Protein AF-A0A6B3I863-F1 (afdb_monomer_lite)

pLDDT: mean 88.34, std 9.1, range [55.81, 98.06]

Sequence (73 aa):
MVTPPRLVPLLEQFDFARERLTGRLAGPLMDSGNGVGIGVTPLGDDEYFWEPVPGCWSVRRREAGPGPRATVL

Structure (mmCIF, N/CA/C/O backbone):
data_AF-A0A6B3I863-F1
#
_entry.id   AF-A0A6B3I863-F1
#
loop_
_atom_site.group_PDB
_atom_site.id
_atom_site.type_symbol
_atom_site.label_atom_id
_atom_site.label_alt_id
_atom_site.label_comp_id
_atom_site.label_asym_id
_atom_site.label_entity_id
_atom_site.label_seq_id
_atom_site.pdbx_PDB_ins_code
_atom_site.Cartn_x
_atom_site.Cartn_y
_atom_site.Cartn_z
_atom_site.occupancy
_atom_site.B_iso_or_equiv
_atom_site.auth_seq_id
_atom_site.auth_comp_id
_atom_site.auth_asym_id
_atom_site.auth_atom_id
_atom_site.pdbx_PDB_model_num
ATOM 1 N N . MET A 1 1 ? -26.012 0.608 11.238 1.00 75.06 1 MET A N 1
ATOM 2 C CA . MET A 1 1 ? -25.529 -0.248 12.345 1.00 75.06 1 MET A CA 1
ATOM 3 C C . MET A 1 1 ? -24.447 0.510 13.087 1.00 75.06 1 MET A C 1
ATOM 5 O O . MET A 1 1 ? -23.655 1.166 12.428 1.00 75.06 1 MET A O 1
ATOM 9 N N . VAL A 1 2 ? -24.430 0.450 14.417 1.00 92.94 2 VAL A N 1
ATOM 10 C CA . VAL A 1 2 ? -23.344 1.024 15.228 1.00 92.94 2 VAL A CA 1
ATOM 11 C C . VAL A 1 2 ? -22.150 0.070 15.206 1.00 92.94 2 VAL A C 1
ATOM 13 O O . VAL A 1 2 ? -22.322 -1.130 15.418 1.00 92.94 2 VAL A O 1
ATOM 16 N N . THR A 1 3 ? -20.952 0.595 14.944 1.00 95.00 3 THR A N 1
ATOM 17 C CA . THR A 1 3 ? -19.698 -0.162 15.034 1.00 95.00 3 THR A CA 1
ATOM 18 C C . THR A 1 3 ? -19.479 -0.611 16.481 1.00 95.00 3 THR A C 1
ATOM 20 O O . THR A 1 3 ? -19.496 0.234 17.378 1.00 95.00 3 THR A O 1
ATOM 23 N N . PRO A 1 4 ? -19.266 -1.912 16.753 1.00 97.88 4 PRO A N 1
ATOM 24 C CA . PRO A 1 4 ? -18.950 -2.374 18.100 1.00 97.88 4 PRO A CA 1
ATOM 25 C C . PRO A 1 4 ? -17.709 -1.648 18.646 1.00 97.88 4 PRO A C 1
ATOM 27 O O . PRO A 1 4 ? -16.716 -1.580 17.922 1.00 97.88 4 PRO A O 1
ATOM 30 N N . PRO A 1 5 ? -17.690 -1.181 19.910 1.00 97.69 5 PRO A N 1
ATOM 31 C CA . PRO A 1 5 ? -16.552 -0.431 20.454 1.00 97.69 5 PRO A CA 1
ATOM 32 C C . PRO A 1 5 ? -15.206 -1.154 20.310 1.00 97.69 5 PRO A C 1
ATOM 34 O O . PRO A 1 5 ? -14.198 -0.542 19.983 1.00 97.69 5 PRO A O 1
ATOM 37 N N . ARG A 1 6 ? -15.200 -2.486 20.449 1.00 97.50 6 ARG A N 1
ATOM 38 C CA . ARG A 1 6 ? -14.003 -3.325 20.253 1.00 97.50 6 ARG A CA 1
ATOM 39 C C . ARG A 1 6 ? -13.443 -3.320 18.825 1.00 97.50 6 ARG A C 1
ATOM 41 O O . ARG A 1 6 ? -12.301 -3.707 18.626 1.00 97.50 6 ARG A O 1
ATOM 48 N N . LEU A 1 7 ? -14.264 -2.972 17.835 1.00 97.81 7 LEU A N 1
ATOM 49 C CA . LEU A 1 7 ? -13.889 -2.975 16.422 1.00 97.81 7 LEU A CA 1
ATOM 50 C C . LEU A 1 7 ? -13.291 -1.631 15.990 1.00 97.81 7 LEU A C 1
ATOM 52 O O . LEU A 1 7 ? -12.514 -1.605 15.046 1.00 97.81 7 LEU A O 1
ATOM 56 N N . VAL A 1 8 ? -13.611 -0.545 16.699 1.00 97.38 8 VAL A N 1
ATOM 57 C CA . VAL A 1 8 ? -13.106 0.807 16.415 1.00 97.38 8 VAL A CA 1
ATOM 58 C C . VAL A 1 8 ? -11.577 0.847 16.267 1.00 97.38 8 VAL A C 1
ATOM 60 O O . VAL A 1 8 ? -11.129 1.198 15.178 1.00 97.38 8 VAL A O 1
ATOM 63 N N . PRO A 1 9 ? -10.763 0.393 17.245 1.00 97.69 9 PRO A N 1
ATOM 64 C CA . PRO A 1 9 ? -9.306 0.480 17.113 1.00 97.69 9 PRO A CA 1
ATOM 65 C C . PRO A 1 9 ? -8.750 -0.380 15.969 1.00 97.69 9 PRO A C 1
ATOM 67 O O . PRO A 1 9 ? -7.723 -0.049 15.386 1.00 97.69 9 PRO A O 1
ATOM 70 N N . LEU A 1 10 ? -9.425 -1.479 15.617 1.00 98.06 10 LEU A N 1
ATOM 71 C CA . LEU A 1 10 ? -8.994 -2.346 14.517 1.00 98.06 10 LEU A CA 1
ATOM 72 C C . LEU A 1 10 ? -9.255 -1.699 13.155 1.00 98.06 10 LEU A C 1
ATOM 74 O O . LEU A 1 10 ? -8.458 -1.861 12.234 1.00 98.06 10 LEU A O 1
ATOM 78 N N . LEU A 1 11 ? -10.366 -0.972 13.027 1.00 97.62 11 LEU A N 1
ATOM 79 C CA . LEU A 1 11 ? -10.675 -0.212 11.819 1.00 97.62 11 LEU A CA 1
ATOM 80 C C . LEU A 1 11 ? -9.732 0.978 11.669 1.00 97.62 11 LEU A C 1
ATOM 82 O O . LEU A 1 11 ? -9.195 1.169 10.589 1.00 97.62 11 LEU A O 1
ATOM 86 N N . GLU A 1 12 ? -9.439 1.693 12.755 1.00 96.38 12 GLU A N 1
ATOM 87 C CA . GLU A 1 12 ? -8.453 2.782 12.746 1.00 96.38 12 GLU A CA 1
ATOM 88 C C . GLU A 1 12 ? -7.070 2.287 12.299 1.00 96.38 12 GLU A C 1
ATOM 90 O O . GLU A 1 12 ? -6.424 2.902 11.451 1.00 96.38 12 GLU A O 1
ATOM 95 N N . GLN A 1 13 ? -6.629 1.132 12.808 1.00 96.12 13 GLN A N 1
ATOM 96 C CA . GLN A 1 13 ? -5.379 0.501 12.375 1.00 96.12 13 GLN A CA 1
ATOM 97 C C . GLN A 1 13 ? -5.416 0.072 10.906 1.00 96.12 13 GLN A C 1
ATOM 99 O O . GLN A 1 13 ? -4.425 0.238 10.189 1.00 96.12 13 GLN A O 1
ATOM 104 N N . PHE A 1 14 ? -6.539 -0.493 10.460 1.00 96.81 14 PHE A N 1
ATOM 105 C CA . PHE A 1 14 ? -6.717 -0.890 9.070 1.00 96.81 14 PHE A CA 1
ATOM 106 C C . PHE A 1 14 ? -6.657 0.319 8.139 1.00 96.81 14 PHE A C 1
ATOM 108 O O . PHE A 1 14 ? -5.920 0.276 7.155 1.00 96.81 14 PHE A O 1
ATOM 115 N N . ASP A 1 15 ? -7.377 1.391 8.458 1.00 95.50 15 ASP A N 1
ATOM 116 C CA . ASP A 1 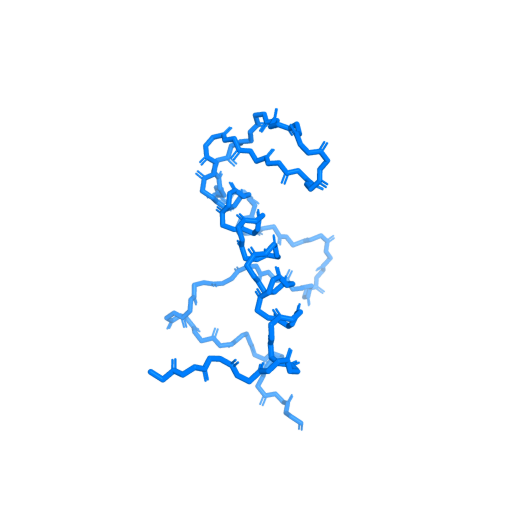15 ? -7.410 2.611 7.658 1.00 95.50 15 ASP A CA 1
ATOM 117 C C . ASP A 1 15 ? -6.019 3.249 7.602 1.00 95.50 15 ASP A C 1
ATOM 119 O O . ASP A 1 15 ? -5.517 3.508 6.507 1.00 95.50 15 ASP A O 1
ATOM 123 N N . PHE A 1 16 ? -5.331 3.351 8.745 1.00 94.06 16 PHE A N 1
ATOM 124 C CA . PHE A 1 16 ? -3.951 3.837 8.814 1.00 94.06 16 PHE A CA 1
ATOM 125 C C . PHE A 1 16 ? -2.994 3.032 7.922 1.00 94.06 16 PHE A C 1
ATOM 127 O O . PHE A 1 16 ? -2.210 3.596 7.157 1.00 94.06 16 PHE A O 1
ATOM 134 N N . ALA A 1 17 ? -3.037 1.699 7.998 1.00 94.56 17 ALA A N 1
ATOM 135 C CA . ALA A 1 17 ? -2.154 0.849 7.205 1.00 94.56 17 ALA A CA 1
ATOM 136 C C . ALA A 1 17 ? -2.509 0.884 5.710 1.00 94.56 17 ALA A C 1
ATOM 138 O O . ALA A 1 17 ? -1.622 0.943 4.851 1.00 94.56 17 ALA A O 1
ATOM 139 N N . ARG A 1 18 ? -3.808 0.856 5.396 1.00 94.88 18 ARG A N 1
ATOM 140 C CA . ARG A 1 18 ? -4.320 0.862 4.028 1.00 94.88 18 ARG A CA 1
ATOM 141 C C . ARG A 1 18 ? -3.965 2.160 3.324 1.00 94.88 18 ARG A C 1
ATOM 143 O O . ARG A 1 18 ? -3.452 2.088 2.211 1.00 94.88 18 ARG A O 1
ATOM 150 N N . GLU A 1 19 ? -4.223 3.306 3.949 1.00 93.69 19 GLU A N 1
ATOM 151 C CA . GLU A 1 19 ? -3.960 4.625 3.369 1.00 93.69 19 GLU A CA 1
ATOM 152 C C . GLU A 1 19 ? -2.498 4.735 2.930 1.00 93.69 19 GLU A C 1
ATOM 154 O O . GLU A 1 19 ? -2.213 5.015 1.762 1.00 93.69 19 GLU A O 1
ATOM 159 N N . ARG A 1 20 ? -1.574 4.365 3.823 1.00 9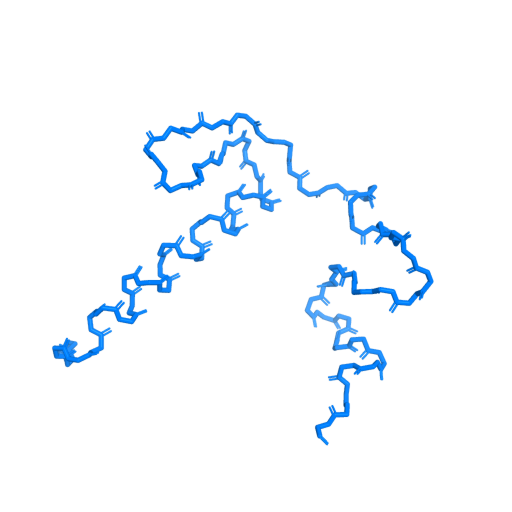4.19 20 ARG A N 1
ATOM 160 C CA . ARG A 1 20 ? -0.131 4.352 3.556 1.00 94.19 20 ARG A CA 1
ATOM 161 C C . ARG A 1 20 ? 0.256 3.439 2.405 1.00 94.19 20 ARG A C 1
ATOM 163 O O . ARG A 1 20 ? 1.030 3.843 1.538 1.00 94.19 20 ARG A O 1
ATOM 170 N N . LEU A 1 21 ? -0.266 2.212 2.394 1.00 93.50 21 LEU A N 1
ATOM 171 C CA . LEU A 1 21 ? 0.006 1.263 1.319 1.00 93.50 21 LEU A CA 1
ATOM 172 C C . LEU A 1 21 ? -0.493 1.819 -0.017 1.00 93.50 21 LEU A C 1
ATOM 174 O O . LEU A 1 21 ? 0.249 1.830 -0.994 1.00 93.50 21 LEU A O 1
ATOM 178 N N . THR A 1 22 ? -1.727 2.319 -0.063 1.00 93.00 22 THR A N 1
ATOM 179 C CA . THR A 1 22 ? -2.296 2.859 -1.301 1.00 93.00 22 THR A CA 1
ATOM 180 C C . THR A 1 22 ? -1.556 4.101 -1.784 1.00 93.00 22 THR A C 1
ATOM 182 O O . THR A 1 22 ? -1.246 4.176 -2.970 1.00 93.00 22 THR A O 1
ATOM 185 N N . GLY A 1 23 ? -1.191 5.017 -0.881 1.00 94.31 23 GLY A N 1
ATOM 186 C CA . GLY A 1 23 ? -0.396 6.199 -1.209 1.00 94.31 23 GLY A CA 1
ATOM 187 C C . GLY A 1 23 ? 0.985 5.830 -1.751 1.00 94.31 23 GLY A C 1
ATOM 188 O O . GLY A 1 23 ? 1.414 6.386 -2.757 1.00 94.31 23 GLY A O 1
ATOM 189 N N . ARG A 1 24 ? 1.651 4.819 -1.174 1.00 94.19 24 ARG A N 1
ATOM 190 C CA . ARG A 1 24 ? 2.936 4.322 -1.691 1.00 94.19 24 ARG A CA 1
ATOM 191 C C . ARG A 1 24 ? 2.823 3.740 -3.096 1.00 94.19 24 ARG A C 1
ATOM 193 O O . ARG A 1 24 ? 3.709 3.956 -3.921 1.00 94.19 24 ARG A O 1
ATOM 200 N N . LEU A 1 25 ? 1.789 2.939 -3.341 1.00 93.31 25 LEU A N 1
ATOM 201 C CA . LEU A 1 25 ? 1.622 2.262 -4.625 1.00 93.31 25 LEU A CA 1
ATOM 202 C C . LEU A 1 25 ? 1.178 3.233 -5.727 1.00 93.31 25 LEU A C 1
ATOM 204 O O . LEU A 1 25 ? 1.574 3.058 -6.875 1.00 93.31 25 LEU A O 1
ATOM 208 N N . ALA A 1 26 ? 0.376 4.245 -5.388 1.00 94.44 26 ALA A N 1
ATOM 209 C CA . ALA A 1 26 ? -0.181 5.187 -6.354 1.00 94.44 26 ALA A CA 1
ATOM 210 C C . ALA A 1 26 ? 0.663 6.455 -6.553 1.00 94.44 26 ALA A C 1
ATOM 212 O O . ALA A 1 26 ? 0.612 7.032 -7.635 1.00 94.44 26 ALA A O 1
ATOM 213 N N . GLY A 1 27 ? 1.408 6.906 -5.537 1.00 95.12 27 GLY A N 1
ATOM 214 C CA . GLY A 1 27 ? 1.997 8.247 -5.507 1.00 95.12 27 GLY A CA 1
ATOM 215 C C . GLY A 1 27 ? 0.956 9.364 -5.698 1.00 95.12 27 GLY A C 1
ATOM 216 O O . GLY A 1 27 ? -0.244 9.127 -5.551 1.00 95.12 27 GLY A O 1
ATOM 217 N N . PRO A 1 28 ? 1.373 10.608 -6.003 1.00 95.50 28 PRO A N 1
ATOM 218 C CA . PRO A 1 28 ? 2.745 11.119 -6.010 1.00 95.50 28 PRO A CA 1
ATOM 219 C C . PRO A 1 28 ? 3.251 11.514 -4.610 1.00 95.50 28 PRO A C 1
ATOM 221 O O . PRO A 1 28 ? 4.380 11.974 -4.467 1.00 95.50 28 PRO A O 1
ATOM 224 N N . LEU A 1 29 ? 2.407 11.397 -3.583 1.00 94.25 29 LEU A N 1
ATOM 225 C CA . LEU A 1 29 ? 2.711 11.769 -2.207 1.00 94.25 29 LEU A CA 1
ATOM 226 C C . LEU A 1 29 ? 2.317 10.622 -1.274 1.00 94.25 29 LEU A C 1
ATOM 228 O O . LEU A 1 29 ? 1.271 10.002 -1.452 1.00 94.25 29 LEU A O 1
ATOM 232 N N . MET A 1 30 ? 3.134 10.370 -0.260 1.00 95.00 30 MET A N 1
ATOM 233 C CA . MET A 1 30 ? 2.850 9.406 0.798 1.00 95.00 30 MET A CA 1
ATOM 234 C C . MET A 1 30 ? 3.262 9.993 2.146 1.00 95.00 30 MET A C 1
ATOM 236 O O . MET A 1 30 ? 4.354 10.536 2.266 1.00 95.00 30 MET A O 1
ATOM 240 N N . ASP A 1 31 ? 2.435 9.828 3.175 1.00 93.19 31 ASP A N 1
ATOM 241 C CA . ASP A 1 31 ? 2.830 10.036 4.572 1.00 93.19 31 ASP A CA 1
ATOM 242 C C . ASP A 1 31 ? 3.211 8.686 5.203 1.00 93.19 31 ASP A C 1
ATOM 244 O O . ASP A 1 31 ? 2.500 7.689 5.067 1.00 93.19 31 ASP A O 1
ATOM 248 N N . SER A 1 32 ? 4.342 8.639 5.909 1.00 85.75 32 SER A N 1
ATOM 249 C CA . SER A 1 32 ? 4.776 7.466 6.679 1.00 85.75 32 SER A CA 1
ATOM 250 C C . SER A 1 32 ? 4.204 7.428 8.103 1.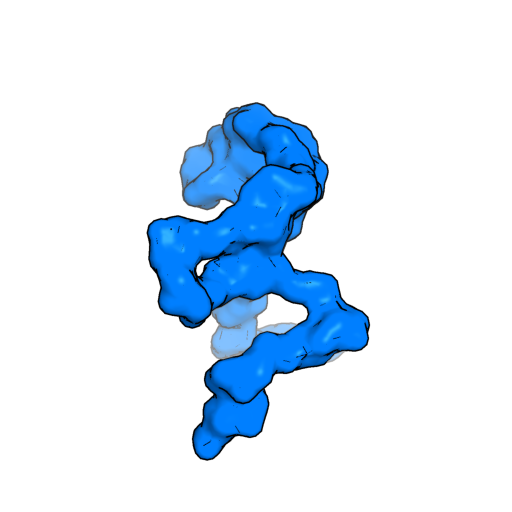00 85.75 32 SER A C 1
ATOM 252 O O . SER A 1 32 ? 4.778 6.788 8.990 1.00 85.75 32 SER A O 1
ATOM 254 N N . GLY A 1 33 ? 3.049 8.050 8.321 1.00 86.25 33 GLY A N 1
ATOM 255 C CA . GLY A 1 33 ? 2.330 8.089 9.591 1.00 86.25 33 GLY A CA 1
ATOM 256 C C . GLY A 1 33 ? 2.923 9.065 10.603 1.00 86.25 33 GLY A C 1
ATOM 257 O O . GLY A 1 33 ? 2.722 8.875 11.800 1.00 86.25 33 GLY A O 1
ATOM 258 N N . ASN A 1 34 ? 3.679 10.062 10.143 1.00 89.50 34 ASN A N 1
ATOM 259 C CA . ASN A 1 34 ? 4.250 11.115 10.984 1.00 89.50 34 ASN A CA 1
ATOM 260 C C . ASN A 1 34 ? 3.639 12.499 10.702 1.00 89.50 34 ASN A C 1
ATOM 262 O O . ASN A 1 34 ? 4.100 13.485 11.275 1.00 89.50 34 ASN A O 1
ATOM 266 N N . GLY A 1 35 ? 2.617 12.579 9.845 1.00 91.19 35 GLY A N 1
ATOM 267 C CA . GLY A 1 35 ? 1.957 13.827 9.468 1.00 91.19 35 GLY A CA 1
ATOM 268 C C . GLY A 1 35 ? 2.674 14.580 8.347 1.00 91.19 35 GLY A C 1
ATOM 269 O O . GLY A 1 35 ? 2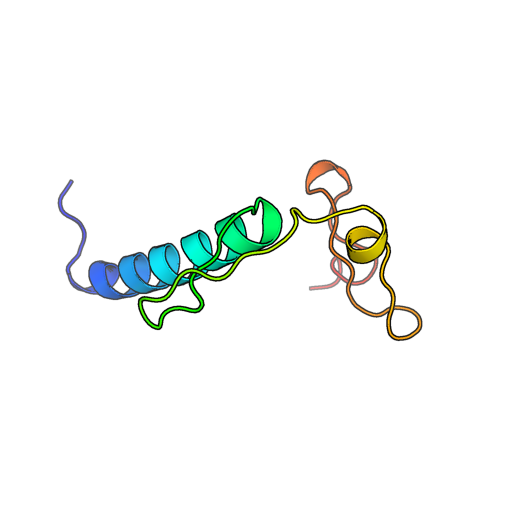.308 15.719 8.058 1.00 91.19 35 GLY A O 1
ATOM 270 N N . VAL A 1 36 ? 3.712 13.993 7.738 1.00 93.81 36 VAL A N 1
ATOM 271 C CA . VAL A 1 36 ? 4.533 14.653 6.718 1.00 93.81 36 VAL A CA 1
ATOM 272 C C . VAL A 1 36 ? 4.497 13.850 5.426 1.00 93.81 36 VAL A C 1
ATOM 274 O O . VAL A 1 36 ? 5.069 12.766 5.318 1.00 93.81 36 VAL A O 1
ATOM 277 N N . GLY A 1 37 ? 3.853 14.427 4.413 1.00 93.56 37 GLY A N 1
ATOM 278 C CA . GLY A 1 37 ? 3.870 13.886 3.062 1.00 93.56 37 GLY A CA 1
ATOM 279 C C . GLY A 1 37 ? 5.248 14.025 2.416 1.00 93.56 37 GLY A C 1
ATOM 280 O O . GLY A 1 37 ? 5.832 15.109 2.401 1.00 93.56 37 GLY A O 1
ATOM 281 N N . ILE A 1 38 ? 5.739 12.937 1.834 1.00 94.44 38 ILE A N 1
ATOM 282 C CA . ILE A 1 38 ? 6.944 12.896 1.006 1.00 94.44 38 ILE A CA 1
ATOM 283 C C . ILE A 1 38 ? 6.584 12.527 -0.430 1.00 94.44 38 ILE A C 1
ATOM 285 O O . ILE A 1 38 ? 5.665 11.742 -0.670 1.00 94.44 38 ILE A O 1
ATOM 289 N N . GLY A 1 39 ? 7.308 13.100 -1.392 1.00 96.06 39 GLY A N 1
ATOM 290 C CA . GLY A 1 39 ? 7.147 12.755 -2.801 1.00 96.06 39 GLY A CA 1
ATOM 291 C C . GLY A 1 39 ? 7.566 11.307 -3.059 1.00 96.06 39 GLY A C 1
ATOM 292 O O . GLY A 1 39 ? 8.660 10.905 -2.663 1.00 96.06 39 GLY A O 1
ATOM 293 N N . VAL A 1 40 ? 6.711 10.533 -3.723 1.00 95.12 40 VAL A N 1
ATOM 294 C CA . VAL A 1 40 ? 6.985 9.153 -4.143 1.00 95.12 40 VAL A CA 1
ATOM 295 C C . VAL A 1 40 ? 6.501 8.944 -5.573 1.00 95.12 40 VAL A C 1
ATOM 297 O O . VAL A 1 40 ? 5.433 9.417 -5.954 1.00 95.12 40 VAL A O 1
ATOM 300 N N . THR A 1 41 ? 7.270 8.223 -6.379 1.00 95.44 41 THR A N 1
ATOM 301 C CA . THR A 1 41 ? 6.824 7.800 -7.712 1.00 95.44 41 THR A CA 1
ATOM 302 C C . THR A 1 41 ? 5.802 6.662 -7.562 1.00 95.44 41 THR A C 1
ATOM 304 O O . THR A 1 41 ? 5.968 5.834 -6.661 1.00 95.44 41 THR A O 1
ATOM 307 N N . PRO A 1 42 ? 4.752 6.594 -8.406 1.00 95.06 42 PRO A N 1
ATOM 308 C CA . PRO A 1 42 ? 3.880 5.420 -8.463 1.00 95.06 42 PRO A CA 1
ATOM 309 C C . PRO A 1 42 ? 4.688 4.129 -8.668 1.00 95.06 42 PRO A C 1
ATOM 311 O O . PRO A 1 42 ? 5.757 4.167 -9.280 1.00 95.06 42 PRO A O 1
ATOM 314 N N . LEU A 1 43 ? 4.166 2.988 -8.202 1.00 92.81 43 LEU A N 1
ATOM 315 C CA . LEU A 1 43 ? 4.792 1.681 -8.424 1.00 92.81 43 LEU A CA 1
ATOM 316 C C . LEU A 1 43 ? 4.965 1.443 -9.934 1.00 92.81 43 LEU A C 1
ATOM 318 O O . LEU A 1 43 ? 3.980 1.299 -10.661 1.00 92.81 43 LEU A O 1
ATOM 322 N N . GLY A 1 44 ? 6.216 1.405 -10.384 1.00 91.06 44 GLY A N 1
ATOM 323 C CA . GLY A 1 44 ? 6.588 1.141 -11.772 1.00 91.06 44 GLY A CA 1
ATOM 324 C C . GLY A 1 44 ? 7.038 -0.299 -12.004 1.00 91.06 44 GLY A C 1
ATOM 325 O O . GLY A 1 44 ? 7.172 -1.084 -11.065 1.00 91.06 44 GLY A O 1
ATOM 326 N N . ASP A 1 45 ? 7.321 -0.624 -13.265 1.00 90.94 45 ASP A N 1
ATOM 327 C CA . ASP A 1 45 ? 7.752 -1.964 -13.678 1.00 90.94 45 ASP A CA 1
ATOM 328 C C . ASP A 1 45 ? 9.045 -2.407 -12.977 1.00 90.94 45 ASP A C 1
ATOM 330 O O . ASP A 1 45 ? 9.121 -3.546 -12.522 1.00 90.94 45 ASP A O 1
ATOM 334 N N . ASP A 1 46 ? 10.017 -1.506 -12.796 1.00 88.94 46 ASP A N 1
ATOM 335 C CA . ASP A 1 46 ? 11.280 -1.810 -12.105 1.00 88.94 46 ASP A CA 1
ATOM 336 C C . ASP A 1 46 ? 11.056 -2.319 -10.674 1.00 88.94 46 ASP A C 1
ATOM 338 O O . ASP A 1 46 ? 11.737 -3.237 -10.223 1.00 88.94 46 ASP A O 1
ATOM 342 N N . GLU A 1 47 ? 10.074 -1.753 -9.964 1.00 88.88 47 GLU A N 1
ATOM 343 C CA . GLU A 1 47 ? 9.701 -2.183 -8.613 1.00 88.88 47 GLU A CA 1
ATOM 344 C C . GLU A 1 47 ? 8.792 -3.418 -8.642 1.00 88.88 47 GLU A C 1
ATOM 346 O O . GLU A 1 47 ? 8.904 -4.301 -7.791 1.00 88.88 47 GLU A O 1
ATOM 351 N N . TYR A 1 48 ? 7.891 -3.502 -9.623 1.00 86.25 48 TYR A N 1
ATOM 352 C CA . TYR A 1 48 ? 6.973 -4.628 -9.789 1.00 86.25 48 TYR A CA 1
ATOM 353 C C . TYR A 1 48 ? 7.708 -5.938 -10.120 1.00 86.25 48 TYR A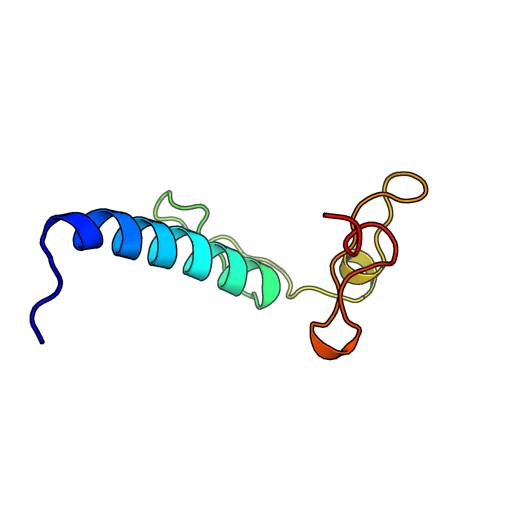 C 1
ATOM 355 O O . TYR A 1 48 ? 7.343 -6.998 -9.606 1.00 86.25 48 TYR A O 1
ATOM 363 N N . PHE A 1 49 ? 8.763 -5.867 -10.935 1.00 85.81 49 PHE A N 1
ATOM 364 C CA . PHE A 1 49 ? 9.604 -7.004 -11.321 1.00 85.81 49 PHE A CA 1
ATOM 365 C C . PHE A 1 49 ? 10.842 -7.182 -10.429 1.00 85.81 49 PHE A C 1
ATOM 367 O O . PHE A 1 49 ? 11.681 -8.036 -10.717 1.00 85.81 49 PHE A O 1
ATOM 374 N N . TRP A 1 50 ? 10.969 -6.408 -9.346 1.00 85.62 50 TRP A N 1
ATOM 375 C CA . TRP A 1 50 ? 12.133 -6.476 -8.469 1.00 85.62 50 TRP A CA 1
ATOM 376 C C . TRP A 1 50 ? 12.219 -7.811 -7.713 1.00 85.62 50 TRP A C 1
ATOM 378 O O . TRP A 1 50 ? 11.276 -8.236 -7.042 1.00 85.62 50 TRP A O 1
ATOM 388 N N . GLU A 1 51 ? 13.390 -8.448 -7.788 1.00 86.00 51 GLU A N 1
ATOM 389 C CA . GLU A 1 51 ? 13.712 -9.711 -7.120 1.00 86.00 51 GLU A CA 1
ATOM 390 C C . GLU A 1 51 ? 15.077 -9.590 -6.409 1.00 86.00 51 GLU A C 1
ATOM 392 O O . GLU A 1 51 ? 16.110 -9.912 -7.000 1.00 86.00 51 GLU A O 1
ATOM 397 N N . PRO A 1 52 ? 15.139 -9.085 -5.156 1.00 83.06 52 PRO A N 1
ATOM 398 C CA . PRO A 1 52 ? 16.402 -8.897 -4.431 1.00 83.06 52 PRO A CA 1
ATOM 399 C C . PRO A 1 52 ? 17.233 -10.173 -4.268 1.00 83.06 52 PRO A C 1
ATOM 401 O O . PRO A 1 52 ? 18.460 -10.106 -4.229 1.00 83.06 52 PRO A O 1
ATOM 404 N N . VAL A 1 53 ? 16.575 -11.329 -4.147 1.00 87.12 53 VAL A N 1
ATOM 405 C CA . VAL A 1 53 ? 17.211 -12.651 -4.139 1.00 87.12 53 VAL A CA 1
ATOM 406 C C . VAL A 1 53 ? 16.316 -13.650 -4.869 1.00 87.12 53 VAL A C 1
ATOM 408 O O . VAL A 1 53 ? 15.093 -13.497 -4.808 1.00 87.12 53 VAL A O 1
ATOM 411 N N . PRO A 1 54 ? 16.881 -14.704 -5.487 1.00 85.06 54 PRO A N 1
ATOM 412 C CA . PRO A 1 54 ? 16.093 -15.705 -6.193 1.00 85.06 54 PRO A CA 1
ATOM 413 C C . PRO A 1 54 ? 14.933 -16.264 -5.354 1.00 85.06 54 PRO A C 1
ATOM 415 O O . PRO A 1 54 ? 15.112 -16.886 -4.303 1.00 85.06 54 PRO A O 1
ATOM 418 N N . GLY A 1 55 ? 13.719 -16.059 -5.847 1.00 75.94 55 GLY A N 1
ATOM 419 C CA . GLY A 1 55 ? 12.467 -16.516 -5.282 1.00 75.94 55 GLY A CA 1
ATOM 420 C C . GLY A 1 55 ? 11.983 -15.765 -4.047 1.00 75.94 55 GLY A C 1
ATOM 421 O O . GLY A 1 55 ? 11.219 -16.342 -3.264 1.00 75.94 55 GLY A O 1
ATOM 422 N N . CYS A 1 56 ? 12.418 -14.523 -3.839 1.00 81.69 56 CYS A N 1
ATOM 423 C CA . CYS A 1 56 ? 11.795 -13.640 -2.859 1.00 81.69 56 CYS A CA 1
ATOM 424 C C . CYS A 1 56 ? 10.353 -13.284 -3.261 1.00 81.69 56 CYS A C 1
ATOM 426 O O . CYS A 1 56 ? 9.887 -13.555 -4.371 1.00 81.69 56 CYS A O 1
ATOM 428 N N . TRP A 1 57 ? 9.613 -12.675 -2.336 1.00 74.94 57 TRP A N 1
ATOM 429 C CA . TRP A 1 57 ? 8.276 -12.187 -2.642 1.00 74.94 57 TRP A CA 1
ATOM 430 C C . TRP A 1 57 ? 8.338 -10.997 -3.593 1.00 74.94 57 TRP A C 1
ATOM 432 O O . TRP A 1 57 ? 9.126 -10.077 -3.393 1.00 74.94 57 TRP A O 1
ATOM 442 N N . SER A 1 58 ? 7.472 -11.030 -4.601 1.00 75.31 58 SER A N 1
ATOM 443 C CA . SER A 1 58 ? 7.239 -9.930 -5.529 1.00 75.31 58 SER A CA 1
ATOM 444 C C . SER A 1 58 ? 5.791 -9.463 -5.432 1.00 75.31 58 SER A C 1
ATOM 446 O O . SER A 1 58 ? 4.889 -10.250 -5.111 1.00 75.31 58 SER A O 1
ATOM 448 N N . VAL A 1 59 ? 5.560 -8.180 -5.716 1.00 81.69 59 VAL A N 1
ATOM 449 C CA . VAL A 1 59 ? 4.206 -7.648 -5.899 1.00 81.69 59 VAL A CA 1
ATOM 450 C C . VAL A 1 59 ? 3.596 -8.317 -7.129 1.00 81.69 59 VAL A C 1
ATOM 452 O O . VAL A 1 59 ? 4.258 -8.520 -8.141 1.00 81.69 59 VAL A O 1
ATOM 455 N N . ARG A 1 60 ? 2.322 -8.701 -7.041 1.00 79.44 60 ARG A N 1
ATOM 456 C CA . ARG A 1 60 ? 1.598 -9.354 -8.136 1.00 79.44 60 ARG A CA 1
ATOM 457 C C . ARG A 1 60 ? 0.226 -8.740 -8.272 1.00 79.44 60 ARG A C 1
ATOM 459 O O . ARG A 1 60 ? -0.416 -8.401 -7.276 1.00 79.44 60 ARG A O 1
ATOM 466 N N . ARG A 1 61 ? -0.253 -8.640 -9.509 1.00 83.56 61 ARG A N 1
ATOM 467 C CA . ARG A 1 61 ? -1.658 -8.313 -9.731 1.00 83.56 61 ARG A CA 1
ATOM 468 C C . ARG A 1 61 ? -2.531 -9.416 -9.154 1.00 83.56 61 ARG A C 1
ATOM 470 O O . ARG A 1 61 ? -2.260 -10.597 -9.344 1.00 83.56 61 ARG A O 1
ATOM 477 N N . ARG A 1 62 ? -3.625 -9.023 -8.505 1.00 82.69 62 ARG A N 1
ATOM 478 C CA . ARG A 1 62 ? -4.585 -9.961 -7.911 1.00 82.69 62 ARG A CA 1
ATOM 479 C C . ARG A 1 62 ? -5.136 -10.971 -8.926 1.00 82.69 62 ARG A C 1
ATOM 481 O O . ARG A 1 62 ? -5.338 -12.126 -8.572 1.00 82.69 62 ARG A O 1
ATOM 488 N N . GLU A 1 63 ? -5.350 -10.544 -10.171 1.00 87.00 63 GLU A N 1
ATOM 489 C CA . GLU A 1 63 ? -5.824 -11.390 -11.281 1.00 87.00 63 GLU A CA 1
ATOM 490 C C . GLU A 1 63 ? -4.847 -12.512 -11.665 1.00 87.00 63 GLU A C 1
ATOM 492 O O . GLU A 1 63 ? -5.276 -13.550 -12.157 1.00 87.00 63 GLU 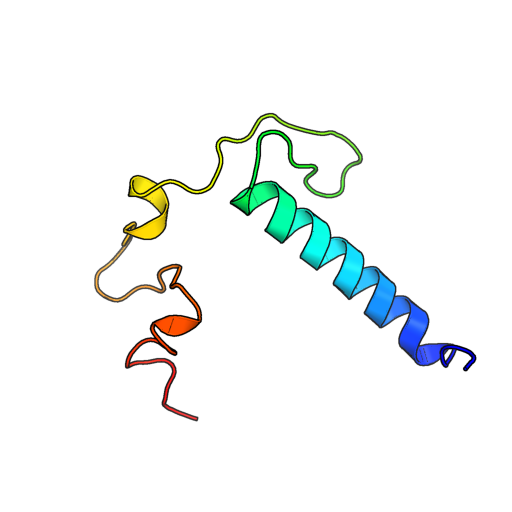A O 1
ATOM 497 N N . ALA A 1 64 ? -3.550 -12.345 -11.383 1.00 82.88 64 ALA A N 1
ATOM 498 C CA . ALA A 1 64 ? -2.529 -13.361 -11.629 1.00 82.88 64 ALA A CA 1
ATOM 499 C C . ALA A 1 64 ? -2.488 -14.452 -10.540 1.00 82.88 64 ALA A C 1
ATOM 501 O O . ALA A 1 64 ? -1.704 -15.394 -10.646 1.00 82.88 64 ALA A O 1
ATOM 502 N N . GLY A 1 65 ? -3.325 -14.334 -9.503 1.00 78.62 65 GLY A N 1
ATOM 503 C CA . GLY A 1 65 ? -3.396 -15.281 -8.397 1.00 78.62 65 GLY A CA 1
ATOM 504 C C . GLY A 1 65 ? -2.198 -15.214 -7.437 1.00 78.62 65 GLY A C 1
ATOM 505 O O . GLY A 1 65 ? -1.258 -14.434 -7.631 1.00 78.62 65 GLY A O 1
ATOM 506 N N . PRO A 1 66 ? -2.229 -16.006 -6.351 1.00 78.88 66 PRO A N 1
ATOM 507 C CA . PRO A 1 66 ? -1.075 -16.160 -5.473 1.00 78.88 66 PRO A CA 1
ATOM 508 C C . PRO A 1 66 ? 0.106 -16.758 -6.250 1.00 78.88 66 PRO A C 1
ATOM 510 O O . PRO A 1 66 ? -0.070 -17.605 -7.124 1.00 78.88 66 PRO A O 1
ATOM 513 N N . GLY A 1 67 ? 1.331 -16.338 -5.921 1.00 75.06 67 GLY A N 1
ATOM 514 C CA . GLY A 1 67 ? 2.524 -16.980 -6.478 1.00 75.06 67 GLY A CA 1
ATOM 515 C C . GLY A 1 67 ? 2.576 -18.473 -6.105 1.00 75.06 67 GLY A C 1
ATOM 516 O O . GLY A 1 67 ? 2.007 -18.846 -5.081 1.00 75.06 67 GLY A O 1
ATOM 517 N N . PRO A 1 68 ? 3.299 -19.330 -6.853 1.00 73.88 68 PRO A N 1
ATOM 518 C CA . PRO A 1 68 ? 3.322 -20.782 -6.617 1.00 73.88 68 PRO A CA 1
ATOM 519 C C . PRO A 1 68 ? 3.700 -21.217 -5.192 1.00 73.88 68 PRO A C 1
ATOM 521 O O . PRO A 1 68 ? 3.365 -22.315 -4.772 1.00 73.88 68 PRO A O 1
ATOM 524 N N . ARG A 1 69 ? 4.409 -20.369 -4.435 1.00 72.00 69 ARG A N 1
ATOM 525 C CA . ARG A 1 69 ? 4.762 -20.636 -3.029 1.00 72.00 69 ARG A CA 1
ATOM 526 C C . ARG A 1 69 ? 3.737 -20.131 -2.007 1.00 72.00 69 ARG A C 1
ATOM 528 O O . ARG A 1 69 ? 3.871 -20.434 -0.832 1.00 72.00 69 ARG A O 1
ATOM 535 N N . ALA A 1 70 ? 2.749 -19.351 -2.435 1.00 71.19 70 ALA A N 1
ATOM 536 C CA . ALA A 1 70 ? 1.677 -18.807 -1.600 1.00 71.19 70 ALA A CA 1
ATOM 537 C C . ALA A 1 70 ? 0.374 -19.630 -1.701 1.00 71.19 70 ALA A C 1
ATOM 539 O O . ALA A 1 70 ? -0.674 -19.188 -1.242 1.00 71.19 70 ALA A O 1
ATOM 540 N N . THR A 1 71 ? 0.430 -20.815 -2.318 1.00 70.56 71 THR A N 1
ATOM 541 C CA . THR A 1 71 ? -0.691 -21.765 -2.431 1.00 70.56 71 THR A CA 1
ATOM 542 C C . THR A 1 71 ? -0.625 -22.905 -1.415 1.00 70.56 71 THR A C 1
ATOM 544 O O . THR A 1 71 ? -1.496 -23.769 -1.424 1.00 70.56 71 THR A O 1
ATOM 547 N N . VAL A 1 72 ? 0.410 -22.944 -0.572 1.00 63.34 72 VAL A N 1
ATOM 548 C CA . VAL A 1 72 ? 0.566 -23.956 0.479 1.00 63.34 72 VAL A CA 1
ATOM 549 C C . VAL A 1 72 ? 0.080 -23.339 1.788 1.00 63.34 72 VAL A C 1
ATOM 551 O O . VAL A 1 72 ? 0.637 -22.333 2.227 1.00 63.34 72 VAL A O 1
ATOM 554 N N . LEU A 1 73 ? -0.985 -23.911 2.351 1.00 55.81 73 LEU A N 1
ATOM 555 C CA . LEU A 1 73 ? -1.472 -23.637 3.706 1.00 55.81 73 LEU A CA 1
ATOM 556 C C . LEU A 1 73 ? -0.879 -24.653 4.680 1.00 55.81 73 LEU A C 1
ATOM 558 O O . LEU A 1 73 ? -0.810 -25.843 4.294 1.00 55.81 73 LEU A O 1
#

Foldseek 3Di:
DDDDPVCVVVVVVVCVVVQQVCCQQQDQWHDPPPPDIDGHDHDDPCQQPDDPDPPDDGDDDVVVPDDPVVPDD

Secondary structure (DSSP, 8-state):
-PPPGGGHHHHHHHHHHHHHHHHHHH-SEEE-SSS-EEE-----HHHHT--SSTT------GGG-S-TTSS--

Radius of gyration: 16.28 Å; chains: 1; bounding box: 43×39×34 Å